Protein AF-A0A972VXJ0-F1 (afdb_monomer)

pLDDT: mean 79.01, std 16.5, range [31.78, 94.44]

Solvent-accessible surface area (backbone atoms only — not comparable to full-atom values): 6528 Å² total; per-residue (Å²): 138,80,80,84,69,84,74,51,69,64,49,51,53,50,19,41,52,53,30,60,73,70,53,55,96,88,59,50,73,68,57,40,50,54,49,13,53,51,47,32,51,53,54,52,52,50,54,50,52,51,54,50,53,52,52,52,51,51,52,48,52,54,50,50,65,69,56,67,58,94,70,89,78,80,77,79,70,83,84,73,54,74,72,62,70,54,49,64,59,56,55,49,54,54,52,50,53,50,52,54,52,52,52,52,53,65,73,74,107

Radius of gyration: 27.57 Å; Cα contacts (8 Å, |Δi|>4): 23; chains: 1; bounding box: 49×63×52 Å

Organism: NCBI:txid2030880

InterPro domains:
  IPR021339 Protein of unknown function DUF2956 [PF11169] (8-102)

Structure (mmCIF, N/CA/C/O backbone):
data_AF-A0A972VXJ0-F1
#
_entry.id   AF-A0A972VXJ0-F1
#
loop_
_atom_site.group_PDB
_atom_site.id
_atom_site.type_symbol
_atom_site.label_atom_id
_atom_site.label_alt_id
_atom_site.label_comp_id
_atom_site.label_asym_id
_atom_site.label_entity_id
_atom_site.label_seq_id
_atom_site.pdbx_PDB_ins_code
_atom_site.Cartn_x
_atom_site.Cartn_y
_atom_site.Cartn_z
_atom_site.occupancy
_atom_site.B_iso_or_equiv
_atom_site.auth_seq_id
_atom_site.auth_comp_id
_atom_site.auth_asym_id
_atom_site.auth_atom_id
_atom_site.pdbx_PDB_model_num
ATOM 1 N N . MET A 1 1 ? 15.886 6.151 18.769 1.00 31.78 1 MET A N 1
ATOM 2 C CA . MET A 1 1 ? 15.757 7.370 17.941 1.00 31.78 1 MET A CA 1
ATOM 3 C C . MET A 1 1 ? 14.617 7.158 16.953 1.00 31.78 1 MET A C 1
ATOM 5 O O . MET A 1 1 ? 14.837 6.585 15.895 1.00 31.78 1 MET A O 1
ATOM 9 N N . VAL A 1 2 ? 13.386 7.507 17.334 1.00 44.00 2 VAL A N 1
ATOM 10 C CA . VAL A 1 2 ? 12.228 7.457 16.427 1.00 44.00 2 VAL A CA 1
ATOM 11 C C . VAL A 1 2 ? 12.208 8.799 15.714 1.00 44.00 2 VAL A C 1
ATOM 13 O O . VAL A 1 2 ? 12.085 9.829 16.364 1.00 44.00 2 VAL A O 1
ATOM 16 N N . ALA A 1 3 ? 12.453 8.792 14.407 1.00 45.25 3 ALA A N 1
ATOM 17 C CA . ALA A 1 3 ? 12.323 9.991 13.600 1.00 45.25 3 ALA A CA 1
ATOM 18 C C . ALA A 1 3 ? 10.874 10.477 13.714 1.00 45.25 3 ALA A C 1
ATOM 20 O O . ALA A 1 3 ? 9.960 9.766 13.298 1.00 45.25 3 ALA A O 1
ATOM 21 N N . ASP A 1 4 ? 10.692 11.657 14.302 1.00 48.91 4 ASP A N 1
ATOM 22 C CA . ASP A 1 4 ? 9.473 12.455 14.230 1.00 48.91 4 ASP A CA 1
ATOM 23 C C . ASP A 1 4 ? 9.187 12.757 12.750 1.00 48.91 4 ASP A C 1
ATOM 25 O O . ASP A 1 4 ? 9.594 13.770 12.177 1.00 48.91 4 ASP A O 1
ATOM 29 N N . ASP A 1 5 ? 8.542 11.800 12.087 1.00 54.91 5 ASP A N 1
ATOM 30 C CA . ASP A 1 5 ? 7.878 12.009 10.815 1.00 54.91 5 ASP A CA 1
ATOM 31 C C . ASP A 1 5 ? 6.751 12.995 11.122 1.00 54.91 5 ASP A C 1
ATOM 33 O O . ASP A 1 5 ? 5.901 12.723 11.968 1.00 54.91 5 ASP A O 1
ATOM 37 N N . LYS A 1 6 ? 6.785 14.186 10.515 1.00 59.84 6 LYS A N 1
ATOM 38 C 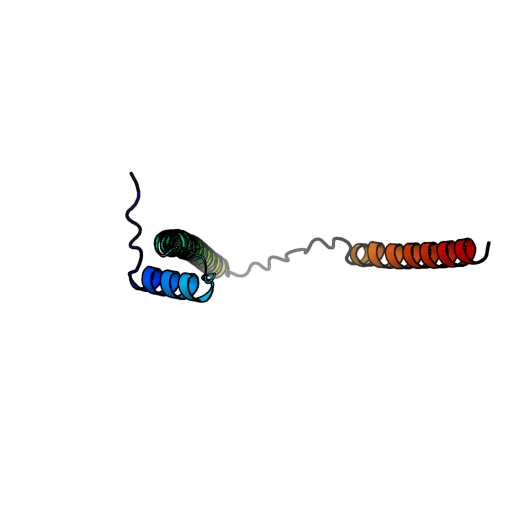CA . LYS A 1 6 ? 5.699 15.171 10.600 1.00 59.84 6 LYS A CA 1
ATOM 39 C C . LYS A 1 6 ? 4.436 14.542 10.018 1.00 59.84 6 LYS A C 1
ATOM 41 O O . LYS A 1 6 ? 4.105 14.746 8.848 1.00 59.84 6 LYS A O 1
ATOM 46 N N . ILE A 1 7 ? 3.732 13.773 10.833 1.00 63.41 7 ILE A N 1
ATOM 47 C CA . ILE A 1 7 ? 2.461 13.205 10.450 1.00 63.41 7 ILE A CA 1
ATOM 48 C C . ILE A 1 7 ? 1.493 14.381 10.355 1.00 63.41 7 ILE A C 1
ATOM 50 O O . ILE A 1 7 ? 1.233 15.090 11.329 1.00 63.41 7 ILE A O 1
ATOM 54 N N . SER A 1 8 ? 1.044 14.662 9.133 1.00 75.25 8 SER A N 1
ATOM 55 C CA . SER A 1 8 ? 0.134 15.775 8.891 1.00 75.25 8 SER A CA 1
ATOM 56 C C . SER A 1 8 ? -1.173 15.514 9.631 1.00 75.25 8 SER A C 1
ATOM 58 O O . SER A 1 8 ? -1.749 14.430 9.509 1.00 75.25 8 SER A O 1
ATOM 60 N N . LYS A 1 9 ? -1.677 16.526 10.347 1.00 83.19 9 LYS A N 1
ATOM 61 C CA . LYS A 1 9 ? -3.001 16.491 10.992 1.00 83.19 9 LYS A CA 1
ATOM 62 C C . LYS A 1 9 ? -4.096 16.093 9.998 1.00 83.19 9 LYS A C 1
ATOM 64 O O . LYS A 1 9 ? -5.047 15.417 10.367 1.00 83.19 9 LYS A O 1
ATOM 69 N N . GLU A 1 10 ? -3.924 16.452 8.730 1.00 86.12 10 GLU A N 1
ATOM 70 C CA . GLU A 1 10 ? -4.814 16.054 7.638 1.00 86.12 10 GLU A CA 1
ATOM 71 C C . GLU A 1 10 ? -4.863 14.533 7.461 1.00 86.12 10 GLU A C 1
ATOM 73 O O . GLU A 1 10 ? -5.946 13.966 7.369 1.00 86.12 10 GLU A O 1
ATOM 78 N N . SER A 1 11 ? -3.708 13.860 7.509 1.00 86.00 11 SER A N 1
ATOM 79 C CA . SER A 1 11 ? -3.621 12.403 7.362 1.00 86.00 11 SER A CA 1
ATOM 80 C C . SER A 1 11 ? -4.276 11.677 8.538 1.00 86.00 11 SER A C 1
ATOM 82 O O . SER A 1 11 ? -4.873 10.623 8.342 1.00 86.00 11 SER A O 1
ATOM 84 N N . GLN A 1 12 ? -4.216 12.252 9.744 1.00 88.31 12 GLN A N 1
ATOM 85 C CA . GLN A 1 12 ? -4.929 11.740 10.922 1.00 88.31 12 GLN A CA 1
ATOM 86 C C . GLN A 1 12 ? -6.442 11.879 10.782 1.00 88.31 12 GLN A C 1
ATOM 88 O O . GLN A 1 12 ? -7.186 10.947 11.086 1.00 88.31 12 GLN A O 1
ATOM 93 N N . ILE A 1 13 ? -6.905 13.042 10.319 1.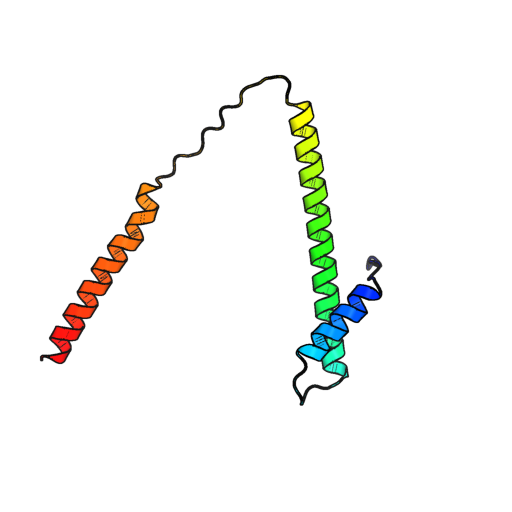00 91.19 13 ILE A N 1
ATOM 94 C CA . ILE A 1 13 ? -8.331 13.315 10.114 1.00 91.19 13 ILE A CA 1
ATOM 95 C C . ILE A 1 13 ? -8.893 12.386 9.035 1.00 91.19 13 ILE A C 1
ATOM 97 O O . ILE A 1 13 ? -9.960 11.799 9.218 1.00 91.19 13 ILE A O 1
ATOM 101 N N . GLU A 1 14 ? -8.163 12.215 7.936 1.00 90.81 14 GLU A N 1
ATOM 102 C CA . GLU A 1 14 ? -8.547 11.338 6.835 1.00 90.81 14 GLU A CA 1
ATOM 103 C C . GLU A 1 14 ? -8.554 9.867 7.267 1.00 90.81 14 GLU A C 1
ATOM 105 O O . GLU A 1 14 ? -9.552 9.176 7.064 1.00 90.81 14 GLU A O 1
ATOM 110 N N . ALA A 1 15 ? -7.518 9.411 7.978 1.00 93.00 15 ALA A N 1
ATOM 111 C CA . ALA A 1 15 ? -7.466 8.059 8.525 1.00 93.00 15 ALA A CA 1
ATOM 112 C C . ALA A 1 15 ? -8.614 7.780 9.510 1.00 93.00 15 ALA A C 1
ATOM 114 O O . ALA A 1 15 ? -9.235 6.719 9.452 1.00 93.00 15 ALA A O 1
ATOM 115 N N . LEU A 1 16 ? -8.957 8.742 10.376 1.00 92.75 16 LEU A N 1
ATOM 116 C CA . LEU A 1 16 ? -10.105 8.637 11.282 1.00 92.75 16 LEU A CA 1
ATOM 117 C C . LEU A 1 16 ? -11.438 8.602 10.531 1.00 92.75 16 LEU A C 1
ATOM 119 O O . LEU A 1 16 ? -12.329 7.848 10.920 1.00 92.75 16 LEU A O 1
ATOM 123 N N . LYS A 1 17 ? -11.595 9.398 9.469 1.00 93.62 17 LYS A N 1
ATOM 124 C CA . LYS A 1 17 ? -12.800 9.400 8.630 1.00 93.62 17 LYS A CA 1
ATOM 125 C C . LYS A 1 17 ? -12.988 8.049 7.943 1.00 93.62 17 LYS A C 1
ATOM 127 O O . LYS A 1 17 ? -14.086 7.499 7.987 1.00 93.62 17 LYS A O 1
ATOM 132 N N . ILE A 1 18 ? -11.915 7.497 7.378 1.00 92.19 18 ILE A N 1
ATOM 133 C CA . ILE A 1 18 ? -11.925 6.180 6.733 1.00 92.19 18 ILE A CA 1
ATOM 134 C C . ILE A 1 18 ? -12.232 5.092 7.768 1.00 92.19 18 ILE A C 1
ATOM 136 O O . ILE A 1 18 ? -13.158 4.308 7.570 1.00 92.19 18 ILE A O 1
ATOM 140 N N . ALA A 1 19 ? -11.543 5.088 8.913 1.00 92.56 19 ALA A N 1
ATOM 141 C CA . ALA A 1 19 ? -11.785 4.113 9.976 1.00 92.56 19 ALA A CA 1
ATOM 142 C C . ALA A 1 19 ? -13.237 4.149 10.480 1.00 92.56 19 ALA A C 1
ATOM 144 O O . ALA A 1 19 ? -13.847 3.099 10.654 1.00 92.56 19 ALA A O 1
ATOM 145 N N . ARG A 1 20 ? -13.819 5.345 10.650 1.00 90.81 20 ARG A N 1
ATOM 146 C CA . ARG A 1 20 ? -15.235 5.509 11.020 1.00 90.81 20 ARG A CA 1
ATOM 147 C C . ARG A 1 20 ? -16.192 5.034 9.931 1.00 90.81 20 ARG A C 1
ATOM 149 O O . ARG A 1 20 ? -17.228 4.475 10.260 1.00 90.81 20 ARG A O 1
ATOM 156 N N . SER A 1 21 ? -15.861 5.232 8.656 1.00 91.12 21 SER A N 1
ATOM 157 C CA . SER A 1 21 ? -16.710 4.775 7.546 1.00 91.12 21 SER A CA 1
ATOM 158 C C . SER A 1 21 ? -16.789 3.249 7.422 1.00 91.12 21 SER A C 1
ATOM 160 O O . SER A 1 21 ? -17.791 2.731 6.94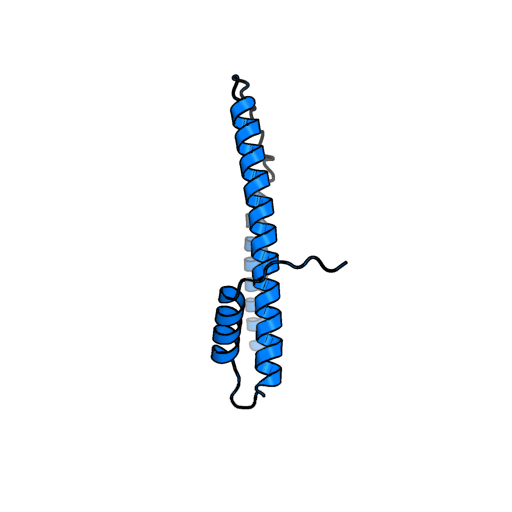6 1.00 91.12 21 SER A O 1
ATOM 162 N N . ILE A 1 22 ? -15.758 2.532 7.884 1.00 90.75 22 ILE A N 1
ATOM 163 C CA . ILE A 1 22 ? -15.673 1.060 7.852 1.00 90.75 22 ILE A CA 1
ATOM 164 C C . ILE A 1 22 ? -16.083 0.450 9.211 1.00 90.75 22 ILE A C 1
ATOM 166 O O . ILE A 1 22 ? -16.153 -0.771 9.367 1.00 90.75 22 ILE A O 1
ATOM 170 N N . GLN A 1 23 ? -16.356 1.293 10.211 1.00 90.06 23 GLN A N 1
ATOM 171 C CA . GLN A 1 23 ? -16.618 0.872 11.580 1.00 90.06 23 GLN A CA 1
ATOM 172 C C . GLN A 1 23 ? -17.836 -0.057 11.642 1.00 90.06 23 GLN A C 1
ATOM 174 O O . GLN A 1 23 ? -18.927 0.272 11.175 1.00 90.06 23 GLN A O 1
ATOM 179 N N . ARG A 1 24 ? -17.659 -1.226 12.265 1.00 90.69 24 ARG A N 1
ATOM 180 C CA . ARG A 1 24 ? -18.769 -2.143 12.561 1.00 90.69 24 ARG A CA 1
ATOM 181 C C . ARG A 1 24 ? -19.605 -1.558 13.709 1.00 90.69 24 ARG A C 1
ATOM 183 O O . ARG A 1 24 ? -19.017 -0.980 14.624 1.00 90.69 24 ARG A O 1
ATOM 190 N N . PRO A 1 25 ? -20.935 -1.744 13.729 1.00 84.06 25 PRO A N 1
ATOM 191 C CA . PRO A 1 25 ? -21.799 -1.184 14.775 1.00 84.06 25 PRO A CA 1
ATOM 192 C C . PRO A 1 25 ? -21.401 -1.605 16.200 1.00 84.06 25 PRO A C 1
ATOM 194 O O . PRO A 1 25 ? -21.599 -0.841 17.138 1.00 84.06 25 PRO A O 1
ATOM 197 N N . GLU A 1 26 ? -20.758 -2.763 16.363 1.00 88.62 26 GLU A N 1
ATOM 198 C CA . GLU A 1 26 ? -20.289 -3.265 17.665 1.00 88.62 26 GLU A CA 1
ATOM 199 C C . GLU A 1 26 ? -18.856 -2.830 18.038 1.00 88.62 26 GLU A C 1
ATOM 201 O O . GLU A 1 26 ? -18.327 -3.196 19.087 1.00 88.62 26 GLU A O 1
ATOM 206 N N . GLN A 1 27 ? -18.183 -2.046 17.191 1.00 86.50 27 GLN A N 1
ATOM 207 C CA . GLN A 1 27 ? -16.783 -1.674 17.391 1.00 86.50 27 GLN A CA 1
ATOM 208 C C . GLN A 1 27 ? -16.625 -0.509 18.378 1.00 86.50 27 GLN A C 1
ATOM 210 O O . GLN A 1 27 ? -17.251 0.545 18.244 1.00 86.50 27 GLN A O 1
ATOM 215 N N . THR A 1 28 ? -15.701 -0.652 19.335 1.00 91.06 28 THR A N 1
ATOM 216 C CA . THR A 1 28 ? -15.402 0.405 20.314 1.00 91.06 28 THR A CA 1
ATOM 217 C C . THR A 1 28 ? -14.666 1.594 19.683 1.00 91.06 28 THR A C 1
ATOM 219 O O . THR A 1 28 ? -13.886 1.466 18.731 1.00 91.06 28 THR A O 1
ATOM 222 N N . LYS A 1 29 ? -14.847 2.790 20.264 1.00 87.56 29 LYS A N 1
ATOM 223 C CA . LYS A 1 29 ? -14.130 4.009 19.837 1.00 87.56 29 LYS A CA 1
ATOM 224 C C . LYS A 1 29 ? -12.607 3.854 19.939 1.00 87.56 29 LYS A C 1
ATOM 226 O O . LYS A 1 29 ? -11.884 4.379 19.096 1.00 87.56 29 LYS A O 1
ATOM 231 N N . ALA A 1 30 ? -12.127 3.112 20.941 1.00 89.94 30 ALA A N 1
ATOM 232 C CA . ALA A 1 30 ? -10.708 2.811 21.115 1.00 89.94 30 ALA A CA 1
ATOM 233 C C . ALA A 1 30 ? -10.162 1.944 19.967 1.00 89.94 30 ALA A C 1
ATOM 235 O O . ALA A 1 30 ? -9.130 2.282 19.392 1.00 89.94 30 ALA A O 1
ATOM 236 N N . GLN A 1 31 ? -10.885 0.893 19.564 1.00 89.44 31 GLN A N 1
ATOM 237 C CA . GLN A 1 31 ? -10.494 0.064 18.416 1.00 89.44 31 GLN A CA 1
ATOM 238 C C . GLN A 1 31 ? -10.516 0.845 17.103 1.00 89.44 31 GLN A C 1
ATOM 240 O O . GLN A 1 31 ? -9.580 0.746 16.318 1.00 89.44 31 GLN A O 1
ATOM 245 N N . THR A 1 32 ? -11.529 1.683 16.889 1.00 92.44 32 THR A N 1
ATOM 246 C CA . THR A 1 32 ? -11.598 2.536 15.689 1.00 92.44 32 THR A CA 1
ATOM 247 C C . THR A 1 32 ? -10.394 3.484 15.614 1.00 92.44 32 THR A C 1
ATOM 249 O O . THR A 1 32 ? -9.842 3.717 14.541 1.00 92.44 32 THR A O 1
ATOM 252 N N . ARG A 1 33 ? -9.927 3.991 16.765 1.00 91.44 33 ARG A N 1
ATOM 253 C CA . ARG A 1 33 ? -8.721 4.827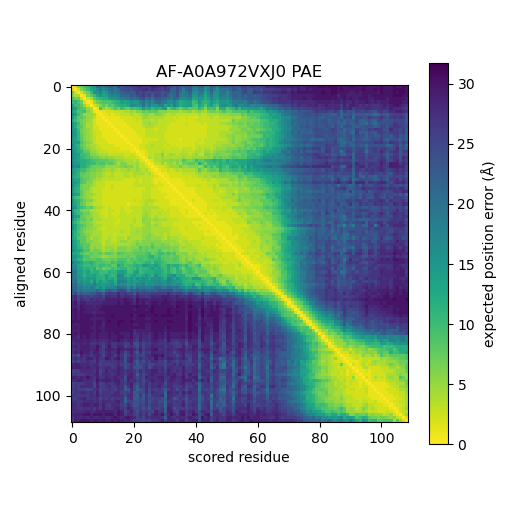 16.852 1.00 91.44 33 ARG A CA 1
ATOM 254 C C . ARG A 1 33 ? -7.437 4.042 16.563 1.00 91.44 33 ARG A C 1
ATOM 256 O O . ARG A 1 33 ? -6.560 4.584 15.901 1.00 91.44 33 ARG A O 1
ATOM 263 N N . LEU A 1 34 ? -7.336 2.786 17.002 1.00 93.44 34 LEU A N 1
ATOM 264 C CA . LEU A 1 34 ? -6.214 1.901 16.651 1.00 93.44 34 LEU A CA 1
ATOM 265 C C . LEU A 1 34 ? -6.172 1.605 15.146 1.00 93.44 34 LEU A C 1
ATOM 267 O O . LEU A 1 34 ? -5.105 1.659 14.538 1.00 93.44 34 LEU A O 1
ATOM 271 N N . VAL A 1 35 ? -7.331 1.368 14.527 1.00 92.56 35 VAL A N 1
ATOM 272 C CA . VAL A 1 35 ? -7.435 1.193 13.069 1.00 92.56 35 VAL A CA 1
ATOM 273 C C . VAL A 1 35 ? -6.997 2.465 12.342 1.00 92.56 35 VAL A C 1
ATOM 275 O O . VAL A 1 35 ? -6.199 2.392 11.411 1.00 92.56 35 VAL A O 1
ATOM 278 N N . ALA A 1 36 ? -7.442 3.638 12.802 1.00 93.12 36 ALA A N 1
ATOM 279 C CA . ALA A 1 36 ? -7.020 4.915 12.232 1.00 93.12 36 ALA A CA 1
ATOM 280 C C . ALA A 1 36 ? -5.499 5.123 12.322 1.00 93.12 36 ALA A C 1
ATOM 282 O O . ALA A 1 36 ? -4.891 5.523 11.336 1.00 93.12 36 ALA A O 1
ATOM 283 N N . GLN A 1 37 ? -4.866 4.776 13.449 1.00 92.75 37 GLN A N 1
ATOM 284 C CA . GLN A 1 37 ? -3.403 4.836 13.587 1.00 92.75 37 GLN A CA 1
ATOM 285 C C . GLN A 1 37 ? -2.677 3.902 12.607 1.00 92.75 37 GLN A C 1
ATOM 287 O O . GLN A 1 37 ? -1.604 4.241 12.108 1.00 92.75 37 GLN A O 1
ATOM 292 N N . GLY A 1 38 ? -3.244 2.728 12.318 1.00 93.00 38 GLY A N 1
ATOM 293 C CA . GLY A 1 38 ? -2.708 1.819 11.304 1.00 93.00 38 GLY A CA 1
ATOM 294 C C . GLY A 1 38 ? -2.785 2.409 9.894 1.00 93.00 38 GLY A C 1
ATOM 295 O O . GLY A 1 38 ? -1.792 2.410 9.169 1.00 93.00 38 GLY A O 1
ATOM 296 N N . ILE A 1 39 ? -3.941 2.971 9.528 1.00 91.94 39 ILE A N 1
ATOM 297 C CA . ILE A 1 39 ? -4.153 3.626 8.226 1.00 91.94 39 ILE A CA 1
ATOM 298 C C . ILE A 1 39 ? -3.221 4.836 8.071 1.00 91.94 39 ILE A C 1
ATOM 300 O O . ILE A 1 39 ? -2.594 5.008 7.030 1.00 91.94 39 ILE A O 1
ATOM 304 N N . GLU A 1 40 ? -3.079 5.640 9.121 1.00 90.06 40 GLU A N 1
ATOM 305 C CA . GLU A 1 40 ? -2.179 6.794 9.171 1.00 90.06 40 GLU A CA 1
ATOM 306 C C . GLU A 1 40 ? -0.724 6.403 8.873 1.00 90.06 40 GLU A C 1
ATOM 308 O O . GLU A 1 40 ? -0.085 7.019 8.017 1.00 90.06 40 GLU A O 1
ATOM 313 N N . LY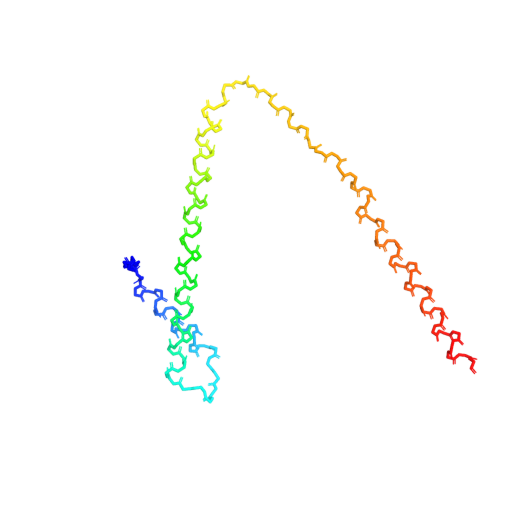S A 1 41 ? -0.220 5.342 9.519 1.00 91.31 41 LYS A N 1
ATOM 314 C CA . LYS A 1 41 ? 1.127 4.810 9.258 1.00 91.31 41 LYS A CA 1
ATOM 315 C C . LYS A 1 41 ? 1.271 4.260 7.840 1.00 91.31 41 LYS A C 1
ATOM 317 O O . LYS A 1 41 ? 2.273 4.521 7.183 1.00 91.31 41 LYS A O 1
ATOM 322 N N . GLY A 1 42 ? 0.264 3.547 7.337 1.00 91.00 42 GLY A N 1
ATOM 323 C CA . GLY A 1 42 ? 0.289 3.031 5.966 1.00 91.00 42 GLY A CA 1
ATOM 324 C C . GLY A 1 42 ? 0.386 4.149 4.922 1.00 91.00 42 GLY A C 1
ATOM 325 O O . GLY A 1 42 ? 1.182 4.067 3.984 1.00 91.00 42 GLY A O 1
ATOM 326 N N . ILE A 1 43 ? -0.373 5.235 5.109 1.00 88.38 43 ILE A N 1
ATOM 327 C CA . ILE A 1 43 ? -0.335 6.398 4.213 1.00 88.38 43 ILE A CA 1
ATOM 328 C C . ILE A 1 43 ? 1.042 7.069 4.254 1.00 88.38 43 ILE A C 1
ATOM 330 O O . ILE A 1 43 ? 1.578 7.412 3.197 1.00 88.38 43 ILE A O 1
ATOM 334 N N . SER A 1 44 ? 1.638 7.255 5.436 1.00 88.50 44 SER A N 1
ATOM 335 C CA . SER A 1 44 ? 2.947 7.910 5.553 1.00 88.50 44 SER A CA 1
ATOM 336 C C . SER A 1 44 ? 4.064 7.085 4.906 1.00 88.50 44 SER A C 1
ATOM 338 O O . SER A 1 44 ? 4.848 7.622 4.114 1.00 88.50 44 SER A O 1
ATOM 340 N N . GLU A 1 45 ? 4.089 5.775 5.150 1.00 89.69 45 GLU A N 1
ATOM 341 C CA . GLU A 1 45 ? 5.062 4.857 4.559 1.00 89.69 45 GLU A CA 1
ATOM 342 C C . GLU A 1 45 ? 4.949 4.812 3.035 1.00 89.69 45 GLU A C 1
ATOM 344 O O . GLU A 1 45 ? 5.957 4.968 2.336 1.00 89.69 45 GLU A O 1
ATOM 349 N N . TYR A 1 46 ? 3.731 4.700 2.499 1.00 91.19 46 TYR A N 1
ATOM 350 C CA . TYR A 1 46 ? 3.510 4.709 1.055 1.00 91.19 46 TYR A CA 1
ATOM 351 C C . TYR A 1 46 ? 3.984 6.021 0.416 1.00 91.19 46 TYR A C 1
ATOM 353 O O . TYR A 1 46 ? 4.714 6.023 -0.579 1.00 91.19 46 TYR A O 1
ATOM 361 N N . LYS A 1 47 ? 3.638 7.163 1.021 1.00 88.75 47 LYS A N 1
ATOM 362 C CA . LYS A 1 47 ? 4.028 8.489 0.516 1.00 88.75 47 LYS A CA 1
ATOM 363 C C . LYS A 1 47 ? 5.547 8.676 0.547 1.00 88.75 47 LYS A C 1
ATOM 365 O O . LYS A 1 47 ? 6.109 9.322 -0.341 1.00 88.75 47 LYS A O 1
ATOM 370 N N . LYS A 1 48 ? 6.229 8.097 1.538 1.00 89.50 48 LYS A N 1
ATOM 371 C CA . LYS A 1 48 ? 7.692 8.096 1.646 1.00 89.50 48 LYS A CA 1
ATOM 372 C C . LYS A 1 48 ? 8.341 7.278 0.530 1.00 89.50 48 LYS A C 1
ATOM 374 O O . LYS A 1 48 ? 9.243 7.791 -0.136 1.00 89.50 48 LYS A O 1
ATOM 379 N N . GLN A 1 49 ? 7.856 6.061 0.281 1.00 88.88 49 GLN A N 1
ATOM 380 C CA . GLN A 1 49 ? 8.345 5.213 -0.813 1.00 88.88 49 GLN A CA 1
ATOM 381 C C . GLN A 1 49 ? 8.125 5.881 -2.176 1.00 88.88 49 GLN A C 1
ATOM 383 O O . GLN A 1 49 ? 9.048 5.961 -2.986 1.00 88.88 49 GLN A O 1
ATOM 388 N N . GLN A 1 50 ? 6.947 6.469 -2.400 1.00 90.38 50 GLN A N 1
ATOM 389 C CA . GLN A 1 50 ? 6.657 7.201 -3.633 1.00 90.38 50 GLN A CA 1
ATOM 390 C C . GLN A 1 50 ? 7.605 8.384 -3.861 1.00 90.38 50 GLN A C 1
ATOM 392 O O . GLN A 1 50 ? 8.115 8.566 -4.967 1.00 90.38 50 GLN A O 1
ATOM 397 N N . LYS A 1 51 ? 7.894 9.177 -2.821 1.00 87.44 51 LYS A N 1
ATOM 398 C CA . LYS A 1 51 ? 8.860 10.283 -2.917 1.00 87.44 51 LYS A CA 1
ATOM 399 C C . LYS A 1 51 ? 10.270 9.789 -3.242 1.00 87.44 51 LYS A C 1
ATOM 401 O O . LYS A 1 51 ? 10.981 10.457 -3.991 1.00 87.44 51 LYS A O 1
ATOM 406 N N . ALA A 1 52 ? 10.681 8.646 -2.692 1.00 88.00 52 ALA A N 1
ATOM 407 C CA . ALA A 1 52 ? 11.966 8.033 -3.018 1.00 88.00 52 ALA A CA 1
ATOM 408 C C . ALA A 1 52 ? 12.024 7.623 -4.500 1.00 88.00 52 ALA A C 1
ATOM 410 O O . ALA A 1 52 ? 12.925 8.062 -5.214 1.00 88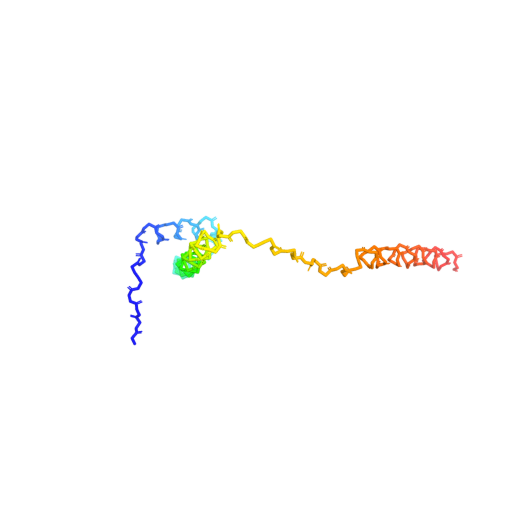.00 52 ALA A O 1
ATOM 411 N N . LEU A 1 53 ? 11.003 6.913 -4.991 1.00 87.56 53 LEU A N 1
ATOM 412 C CA . LEU A 1 53 ? 10.890 6.510 -6.398 1.00 87.56 53 LEU A CA 1
ATOM 413 C C . LEU A 1 53 ? 10.863 7.710 -7.355 1.00 87.56 53 LEU A C 1
ATOM 415 O O . LEU A 1 53 ? 11.510 7.690 -8.402 1.00 87.56 53 LEU A O 1
ATOM 419 N N . ALA A 1 54 ? 10.150 8.783 -7.004 1.00 87.00 54 ALA A N 1
ATOM 420 C CA . ALA A 1 54 ? 10.114 10.005 -7.805 1.00 87.00 54 ALA A CA 1
ATOM 421 C C . ALA A 1 54 ? 11.510 10.632 -7.954 1.00 87.00 54 ALA A C 1
ATOM 423 O O . ALA A 1 54 ? 11.887 11.056 -9.046 1.00 87.00 54 ALA A O 1
ATOM 424 N N . ARG A 1 55 ? 12.312 10.636 -6.882 1.00 84.88 55 ARG A N 1
ATOM 425 C CA . ARG A 1 55 ? 13.696 11.135 -6.913 1.00 84.88 55 ARG A CA 1
ATOM 426 C C . ARG A 1 55 ? 14.614 10.242 -7.738 1.00 84.88 55 ARG A C 1
ATOM 428 O O . ARG A 1 55 ? 15.479 10.754 -8.440 1.00 84.88 55 ARG A O 1
ATOM 435 N N . GLU A 1 56 ? 14.448 8.926 -7.667 1.00 84.44 56 GLU A N 1
ATOM 436 C CA . GLU A 1 56 ? 15.212 7.996 -8.504 1.00 84.44 56 GLU A CA 1
ATOM 437 C C . GLU A 1 56 ? 14.882 8.163 -9.985 1.00 84.44 56 GLU A C 1
ATOM 439 O O . GLU A 1 56 ? 15.792 8.235 -10.811 1.00 84.44 56 GLU A O 1
ATOM 444 N N . ARG A 1 57 ? 13.597 8.328 -10.321 1.00 81.00 57 ARG A N 1
ATOM 445 C CA . ARG A 1 57 ? 13.161 8.629 -11.689 1.00 81.00 57 ARG A CA 1
ATOM 446 C C . ARG A 1 57 ? 13.705 9.963 -12.186 1.00 81.00 57 ARG A C 1
ATOM 448 O O . ARG A 1 57 ? 14.158 10.030 -13.323 1.00 81.00 57 ARG A O 1
ATOM 455 N N . ASP A 1 58 ? 13.703 11.004 -11.357 1.00 83.31 58 ASP A N 1
ATOM 456 C CA . ASP A 1 58 ? 14.286 12.301 -11.722 1.00 83.31 58 ASP A CA 1
ATOM 457 C C . ASP A 1 58 ? 15.805 12.199 -11.952 1.00 83.31 58 ASP A C 1
ATOM 459 O O . ASP A 1 58 ? 16.328 12.695 -12.951 1.00 83.31 58 ASP A O 1
ATOM 463 N N . LYS A 1 59 ? 16.522 11.459 -11.093 1.00 84.06 59 LYS A N 1
ATOM 464 C CA . LYS A 1 59 ? 17.951 11.160 -11.285 1.00 84.06 59 LYS A CA 1
ATOM 465 C C . LYS A 1 59 ? 18.201 10.390 -12.581 1.00 84.06 59 LYS A C 1
ATOM 467 O O . LYS A 1 59 ? 19.133 10.729 -13.304 1.00 84.06 59 LYS A O 1
ATOM 472 N N . ALA A 1 60 ? 17.390 9.377 -12.881 1.00 79.00 60 ALA A N 1
ATOM 473 C CA . ALA A 1 60 ? 17.502 8.602 -14.113 1.00 79.00 60 ALA A CA 1
ATOM 474 C C . ALA A 1 60 ? 17.268 9.483 -15.347 1.00 79.00 60 ALA A C 1
ATOM 476 O O . ALA A 1 60 ? 18.102 9.479 -16.244 1.00 79.00 60 ALA A O 1
ATOM 477 N N . ARG A 1 61 ? 16.218 10.317 -15.345 1.00 76.38 61 ARG A N 1
ATOM 478 C CA . ARG A 1 61 ? 15.930 11.276 -16.427 1.00 76.38 61 ARG A CA 1
ATOM 479 C C . ARG A 1 61 ? 17.075 12.260 -16.654 1.00 76.38 61 ARG A C 1
ATOM 481 O O . ARG A 1 61 ? 17.441 12.525 -17.794 1.00 76.38 61 ARG A O 1
ATOM 488 N N . LYS A 1 62 ? 17.683 12.771 -15.581 1.00 77.19 62 LYS A N 1
ATOM 489 C CA . LYS A 1 62 ? 18.854 13.659 -15.673 1.00 77.19 62 LYS A CA 1
ATOM 490 C C . LYS A 1 62 ? 20.093 12.939 -16.207 1.00 77.19 62 LYS A C 1
ATOM 492 O O . LYS A 1 62 ? 20.846 13.533 -16.969 1.00 77.19 62 LYS A O 1
ATOM 497 N N . LYS A 1 63 ? 20.305 11.672 -15.840 1.00 74.88 63 LYS A N 1
ATOM 498 C CA . LYS A 1 63 ? 21.398 10.847 -16.380 1.00 74.88 63 LYS A CA 1
ATOM 499 C C . LYS A 1 63 ? 21.194 10.543 -17.862 1.00 74.88 63 LYS A C 1
ATOM 501 O O . LYS A 1 63 ? 22.129 10.718 -18.629 1.00 74.88 63 LYS A O 1
ATOM 506 N N . THR A 1 64 ? 19.983 10.168 -18.275 1.00 68.38 64 THR A N 1
ATOM 507 C CA . THR A 1 64 ? 19.672 9.915 -19.689 1.00 68.38 64 THR A CA 1
ATOM 508 C C . THR A 1 64 ? 19.748 11.189 -20.520 1.00 68.38 64 THR A C 1
ATOM 510 O O . THR A 1 64 ? 20.279 11.147 -21.616 1.00 68.38 64 THR A O 1
ATOM 513 N N . ALA A 1 65 ? 19.300 12.335 -19.997 1.00 69.38 65 ALA A N 1
ATOM 514 C CA . ALA A 1 65 ? 19.436 13.618 -20.689 1.00 69.38 65 ALA A CA 1
ATOM 515 C C . ALA A 1 65 ? 20.907 14.043 -20.856 1.00 69.38 65 ALA A C 1
ATOM 517 O O . ALA A 1 65 ? 21.260 14.622 -21.874 1.00 69.38 65 ALA A O 1
ATOM 518 N N . LYS A 1 66 ? 21.780 13.721 -19.890 1.00 63.31 66 LYS A N 1
ATOM 519 C CA . LYS A 1 66 ? 23.233 13.938 -20.017 1.00 63.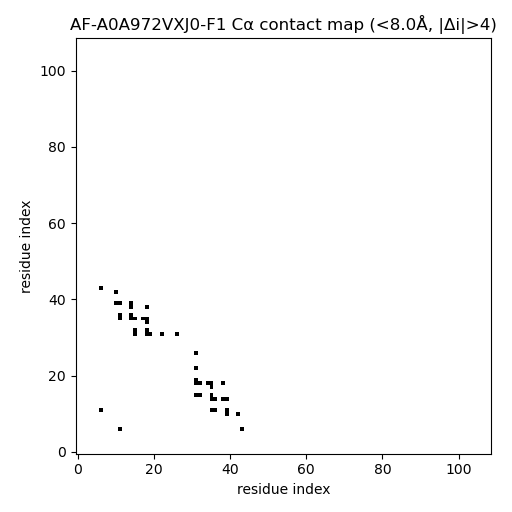31 66 LYS A CA 1
ATOM 520 C C . LYS A 1 66 ? 23.928 12.920 -20.929 1.00 63.31 66 LYS A C 1
ATOM 522 O O . LYS A 1 66 ? 24.974 13.238 -21.474 1.00 63.31 66 LYS A O 1
ATOM 527 N N . ALA A 1 67 ? 23.362 11.723 -21.077 1.00 60.00 67 ALA A N 1
ATOM 528 C CA . ALA A 1 67 ? 23.882 10.657 -21.933 1.00 60.00 67 ALA A CA 1
ATOM 529 C C . ALA A 1 67 ? 23.346 10.707 -23.377 1.00 60.00 67 ALA A C 1
ATOM 531 O O . ALA A 1 67 ? 23.783 9.914 -24.193 1.00 60.00 67 ALA A O 1
ATOM 532 N N . GLN A 1 68 ? 22.437 11.631 -23.716 1.00 52.50 68 GLN A N 1
ATOM 533 C CA . GLN A 1 68 ? 21.962 11.873 -25.089 1.00 52.50 68 GLN A CA 1
ATOM 534 C C . GLN A 1 68 ? 22.922 12.767 -25.907 1.00 52.50 68 GLN A C 1
ATOM 536 O O . GLN A 1 68 ? 22.490 13.601 -26.698 1.00 52.50 68 GLN A O 1
ATOM 541 N N . ALA A 1 69 ? 24.235 12.571 -25.752 1.00 49.59 69 ALA A N 1
ATOM 542 C CA . ALA A 1 69 ? 25.117 12.617 -26.919 1.00 49.59 69 ALA A CA 1
ATOM 543 C C . ALA A 1 69 ? 24.895 11.285 -27.668 1.00 49.59 69 ALA A C 1
ATOM 545 O O . ALA A 1 69 ? 24.684 10.270 -27.007 1.00 49.59 69 ALA A O 1
ATOM 546 N N . PRO A 1 70 ? 24.809 11.264 -29.006 1.00 48.56 70 PRO A N 1
ATOM 547 C CA . PRO A 1 70 ? 24.104 10.208 -29.714 1.00 48.56 70 PRO A CA 1
ATOM 548 C C . PRO A 1 70 ? 24.920 8.918 -29.696 1.00 48.56 70 PRO A C 1
ATOM 550 O O . PRO A 1 70 ? 25.818 8.737 -30.509 1.00 48.56 70 PRO A O 1
ATOM 553 N N . GLU A 1 71 ? 24.566 7.996 -28.810 1.00 46.47 71 GLU A N 1
ATOM 554 C CA . GLU A 1 71 ? 24.895 6.593 -28.994 1.00 46.47 71 GLU A CA 1
ATOM 555 C C . GLU A 1 71 ? 23.597 5.795 -28.976 1.00 46.47 71 GLU A C 1
ATOM 557 O O . GLU A 1 71 ? 22.852 5.737 -27.994 1.00 46.47 71 GLU A O 1
ATOM 562 N N . VAL A 1 72 ? 23.279 5.283 -30.160 1.00 50.50 72 VAL A N 1
ATOM 563 C CA . VAL A 1 72 ? 22.128 4.445 -30.457 1.00 50.50 72 VAL A CA 1
ATOM 564 C C . VAL A 1 72 ? 22.344 3.106 -29.751 1.00 50.50 72 VAL A C 1
ATOM 566 O O . VAL A 1 72 ? 22.909 2.179 -30.321 1.00 50.50 72 VAL A O 1
ATOM 569 N N . ASP A 1 73 ? 21.915 3.005 -28.494 1.00 44.00 73 ASP A N 1
ATOM 570 C CA . ASP A 1 73 ? 21.882 1.735 -27.764 1.00 44.00 73 ASP A CA 1
ATOM 571 C C . ASP A 1 73 ? 20.659 0.928 -28.223 1.00 44.00 73 ASP A C 1
ATOM 573 O O . ASP A 1 73 ? 19.531 1.104 -27.745 1.00 44.00 73 ASP A O 1
ATOM 577 N N . ILE A 1 74 ? 20.885 0.062 -29.214 1.00 48.59 74 ILE A N 1
ATOM 578 C CA . ILE A 1 74 ? 19.969 -1.006 -29.616 1.00 48.59 74 ILE A CA 1
ATOM 579 C C . ILE A 1 74 ? 19.830 -1.952 -28.417 1.00 48.59 74 ILE A C 1
ATOM 581 O O . ILE A 1 74 ? 20.561 -2.932 -28.274 1.00 48.59 74 ILE A O 1
ATOM 585 N N . LYS A 1 75 ? 18.858 -1.682 -27.542 1.00 43.34 75 LYS A N 1
ATOM 586 C CA . LYS A 1 75 ? 18.446 -2.644 -26.521 1.00 43.34 75 LYS A CA 1
ATOM 587 C C . LYS A 1 75 ? 17.746 -3.816 -27.189 1.00 43.34 75 LYS A C 1
ATOM 589 O O . LYS A 1 75 ? 16.544 -3.778 -27.443 1.00 43.34 75 LYS A O 1
ATOM 594 N N . GLN A 1 76 ? 18.515 -4.870 -27.441 1.00 46.25 76 GLN A N 1
ATOM 595 C CA . GLN A 1 76 ? 17.997 -6.210 -27.674 1.00 46.25 76 GLN A CA 1
ATOM 596 C C . GLN A 1 76 ? 17.063 -6.585 -26.517 1.00 46.25 76 GLN A C 1
ATOM 598 O O . GLN A 1 76 ? 17.485 -6.856 -25.393 1.00 46.25 76 GLN A O 1
ATOM 603 N N . THR A 1 77 ? 15.765 -6.581 -26.794 1.00 43.19 77 THR A N 1
ATOM 604 C CA . THR A 1 77 ? 14.771 -7.252 -25.965 1.00 43.19 77 THR A CA 1
ATOM 605 C C . THR A 1 77 ? 15.075 -8.749 -25.992 1.00 43.19 77 THR A C 1
ATOM 607 O O . THR A 1 77 ? 15.184 -9.300 -27.095 1.00 43.19 77 THR A O 1
ATOM 610 N N . PRO A 1 78 ? 15.191 -9.447 -24.847 1.00 49.12 78 PRO A N 1
ATOM 611 C CA . PRO A 1 78 ? 15.240 -10.897 -24.878 1.00 49.12 78 PRO A CA 1
ATOM 612 C C . PRO A 1 78 ? 13.917 -11.374 -25.477 1.00 49.12 78 PRO A C 1
ATOM 614 O O . PRO A 1 78 ? 12.844 -11.175 -24.907 1.00 49.12 78 PRO A O 1
ATOM 617 N N . THR A 1 79 ? 13.995 -11.955 -26.673 1.00 54.22 79 THR A N 1
ATOM 618 C CA . THR A 1 79 ? 12.887 -12.648 -27.334 1.00 54.22 79 THR A CA 1
ATOM 619 C C . THR A 1 79 ? 12.659 -13.950 -26.573 1.00 54.22 79 THR A C 1
ATOM 621 O O . THR A 1 79 ? 12.971 -15.039 -27.044 1.00 54.22 79 THR A O 1
ATOM 624 N N . THR A 1 80 ? 12.168 -13.855 -25.339 1.00 57.78 80 THR A N 1
ATOM 625 C CA . THR A 1 80 ? 11.750 -15.029 -24.581 1.00 57.78 80 THR A CA 1
ATOM 626 C C . THR A 1 80 ? 10.338 -15.363 -25.025 1.00 57.78 80 THR A C 1
ATOM 628 O O . THR A 1 80 ? 9.356 -14.939 -24.428 1.00 57.78 80 THR A O 1
ATOM 631 N N . ALA A 1 81 ? 10.272 -16.074 -26.150 1.00 61.78 81 ALA A N 1
ATOM 632 C CA . ALA A 1 81 ? 9.215 -17.004 -26.513 1.00 61.78 81 ALA A CA 1
ATOM 633 C C . ALA A 1 81 ? 7.788 -16.597 -26.090 1.00 61.78 81 ALA A C 1
ATOM 635 O O . ALA A 1 81 ? 7.135 -17.288 -25.310 1.00 61.78 81 ALA A O 1
ATOM 636 N N . THR A 1 82 ? 7.249 -15.530 -26.687 1.00 61.47 82 THR A N 1
ATOM 637 C CA . THR A 1 82 ? 5.807 -15.213 -26.637 1.00 61.47 82 THR A CA 1
ATOM 638 C C . THR A 1 82 ? 4.938 -16.419 -27.035 1.00 61.47 82 THR A C 1
ATOM 640 O O . THR A 1 82 ? 3.810 -16.562 -26.578 1.00 61.47 82 THR A O 1
ATOM 643 N N . TRP A 1 83 ? 5.494 -17.347 -27.818 1.00 61.00 83 TRP A N 1
ATOM 644 C CA . TRP A 1 83 ? 4.877 -18.619 -28.198 1.00 61.00 83 TRP A CA 1
ATOM 645 C C . TRP A 1 83 ? 4.654 -19.603 -27.036 1.00 61.00 83 TRP A C 1
ATOM 647 O O . TRP A 1 83 ? 3.720 -20.398 -27.091 1.00 61.00 83 TRP A O 1
ATOM 657 N N . LEU A 1 84 ? 5.449 -19.541 -25.961 1.00 65.44 84 LEU A N 1
ATOM 658 C CA . LEU A 1 84 ? 5.263 -20.403 -24.785 1.00 65.44 84 LEU A CA 1
ATOM 659 C C . LEU A 1 84 ? 4.175 -19.882 -23.834 1.00 65.44 84 LEU A C 1
ATOM 661 O O . LEU A 1 84 ? 3.657 -20.652 -23.031 1.00 65.44 84 LEU A O 1
ATOM 665 N N . ILE A 1 85 ? 3.772 -18.609 -23.951 1.00 74.69 85 ILE A N 1
ATOM 666 C CA . ILE A 1 85 ? 2.689 -18.017 -23.144 1.00 74.69 85 ILE A CA 1
ATOM 667 C C . ILE A 1 85 ? 1.317 -18.606 -23.508 1.00 74.69 85 ILE A C 1
ATOM 669 O O . ILE A 1 85 ? 0.463 -18.725 -22.633 1.00 74.69 85 ILE A O 1
ATOM 673 N N . GLY A 1 86 ? 1.103 -19.018 -24.764 1.00 76.62 86 GLY A N 1
ATOM 674 C CA . GLY A 1 86 ? -0.158 -19.631 -25.212 1.00 76.62 86 GLY A CA 1
ATOM 675 C C . GLY A 1 86 ? -0.270 -21.134 -24.929 1.00 76.62 86 GLY A C 1
ATOM 676 O O . GLY A 1 86 ? -1.376 -21.667 -24.842 1.00 76.62 86 GLY A O 1
ATOM 677 N N . LEU A 1 87 ? 0.862 -21.816 -24.736 1.00 82.50 87 LEU A N 1
ATOM 678 C CA . LEU A 1 87 ? 0.925 -23.261 -24.514 1.00 82.50 87 LEU A CA 1
ATOM 679 C C . LEU A 1 87 ? 0.129 -23.753 -23.283 1.00 82.50 87 LEU A C 1
ATOM 681 O O . LEU A 1 87 ? -0.628 -24.716 -23.431 1.00 82.50 87 LEU A O 1
ATOM 685 N N . PRO A 1 88 ? 0.210 -23.118 -22.091 1.00 83.12 88 PRO A N 1
ATOM 686 C CA . PRO A 1 88 ? -0.550 -23.581 -20.928 1.00 83.12 88 PRO A CA 1
ATOM 687 C C . PRO A 1 88 ? -2.067 -23.439 -21.107 1.00 83.12 88 PRO A C 1
ATOM 689 O O . PRO A 1 88 ? -2.816 -24.251 -20.572 1.00 83.12 88 PRO A O 1
ATOM 692 N N . TRP A 1 89 ? -2.535 -22.465 -21.895 1.00 89.75 89 TRP A N 1
ATOM 693 C CA . TRP A 1 89 ? -3.965 -22.257 -22.145 1.00 89.75 89 TRP A CA 1
ATOM 694 C C . TRP A 1 89 ? -4.556 -23.364 -23.022 1.00 89.75 89 TRP A C 1
ATOM 696 O O . TRP A 1 89 ? -5.640 -23.865 -22.733 1.00 89.75 89 TRP A O 1
ATOM 706 N N . VAL A 1 90 ? -3.823 -23.803 -24.050 1.00 87.75 90 VAL A N 1
ATOM 707 C CA . VAL A 1 90 ? -4.245 -24.920 -24.914 1.00 87.75 90 VAL A CA 1
ATOM 708 C C . VAL A 1 90 ? -4.271 -26.236 -24.133 1.00 87.75 90 VAL A C 1
ATOM 710 O O . VAL A 1 90 ? -5.245 -26.985 -24.224 1.00 87.75 90 VAL A O 1
ATOM 713 N N . LEU A 1 91 ? -3.251 -26.492 -23.305 1.00 86.31 91 LEU A N 1
ATOM 714 C CA . LEU A 1 91 ? -3.204 -27.677 -22.439 1.00 86.31 91 LEU A CA 1
ATOM 715 C C . LEU A 1 91 ? -4.387 -27.721 -21.455 1.00 86.31 91 LEU A C 1
ATOM 717 O O . LEU A 1 91 ? -4.942 -28.789 -21.191 1.00 86.31 91 LEU A O 1
ATOM 721 N N . LEU A 1 92 ? -4.803 -26.555 -20.948 1.00 90.62 92 LEU A N 1
ATOM 722 C CA . LEU A 1 92 ? -5.930 -26.432 -20.026 1.00 90.62 92 LEU A CA 1
ATOM 723 C C . LEU A 1 92 ? -7.262 -26.820 -20.685 1.00 90.62 92 LEU A C 1
ATOM 725 O O . LEU A 1 92 ? -8.051 -27.555 -20.091 1.00 90.62 92 LEU A O 1
ATOM 729 N N . VAL A 1 93 ? -7.502 -26.368 -21.922 1.00 92.88 93 VAL A N 1
ATOM 730 C CA . VAL A 1 93 ? -8.729 -26.691 -22.674 1.00 92.88 93 VAL A CA 1
ATOM 731 C C . VAL A 1 93 ? -8.825 -28.193 -22.944 1.00 92.88 93 VAL A C 1
ATOM 733 O O . VAL A 1 93 ? -9.889 -28.781 -22.753 1.00 92.88 93 VAL A O 1
ATOM 7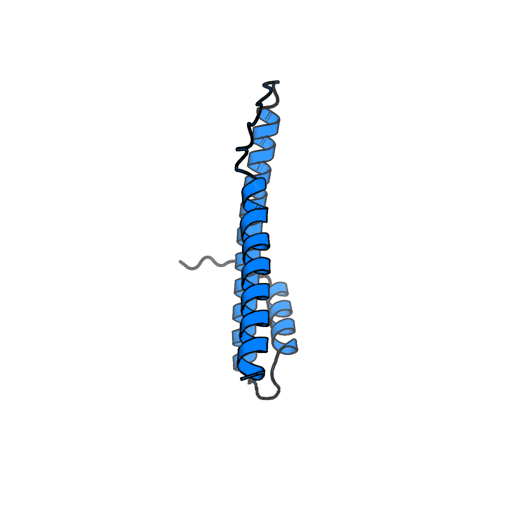36 N N . ILE A 1 94 ? -7.707 -28.826 -23.311 1.00 93.38 94 ILE A N 1
ATOM 737 C CA . ILE A 1 94 ? -7.640 -30.276 -23.546 1.00 93.38 94 ILE A CA 1
ATOM 738 C C . ILE A 1 94 ? -7.966 -31.051 -22.261 1.00 93.38 94 ILE A C 1
ATOM 740 O O . ILE A 1 94 ? -8.784 -31.972 -22.288 1.00 93.38 94 ILE A O 1
ATOM 744 N N . SER A 1 95 ? -7.382 -30.651 -21.127 1.00 94.44 95 SER A N 1
ATOM 745 C CA . SER A 1 95 ? -7.650 -31.284 -19.828 1.00 94.44 95 SER A CA 1
ATOM 746 C C . SER A 1 95 ? -9.117 -31.131 -19.404 1.00 94.44 95 SER A C 1
ATOM 748 O O . SER A 1 95 ? -9.754 -32.095 -18.979 1.00 94.44 95 SER A O 1
ATOM 750 N N . CYS A 1 96 ? -9.699 -29.944 -19.596 1.00 90.81 96 CYS A N 1
ATOM 751 C CA . CYS A 1 96 ? -11.102 -29.692 -19.272 1.00 90.81 96 CYS A CA 1
ATOM 752 C C . CYS A 1 96 ? -12.053 -30.549 -20.125 1.00 90.81 96 CYS A C 1
ATOM 754 O O . CYS A 1 96 ? -12.970 -31.172 -19.589 1.00 90.81 96 CYS A O 1
ATOM 756 N N . ALA A 1 97 ? -11.801 -30.654 -21.434 1.00 93.31 97 ALA A N 1
ATOM 757 C CA . ALA A 1 97 ? -12.583 -31.511 -22.323 1.00 93.31 97 ALA A CA 1
ATOM 758 C C . ALA A 1 97 ? -12.533 -32.9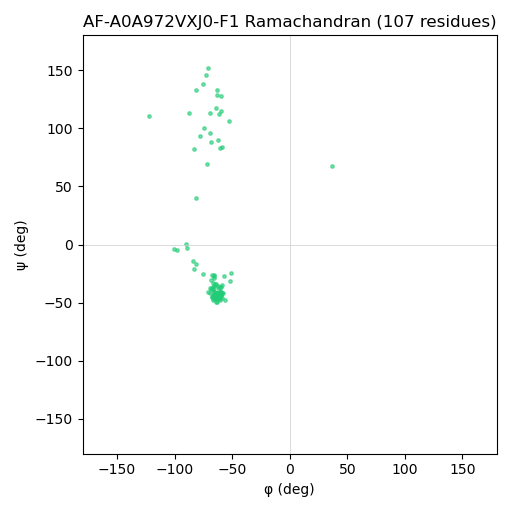85 -21.885 1.00 93.31 97 ALA A C 1
ATOM 760 O O . ALA A 1 97 ? -13.574 -33.640 -21.820 1.00 93.31 97 ALA A O 1
ATOM 761 N N . TYR A 1 98 ? -11.351 -33.484 -21.507 1.00 93.75 98 TYR A N 1
ATOM 762 C CA . TYR A 1 98 ? -11.190 -34.840 -20.983 1.00 93.75 98 TYR A CA 1
ATOM 763 C C . TYR A 1 98 ? -12.004 -35.069 -19.700 1.00 93.75 98 TYR A C 1
ATOM 765 O O . TYR A 1 98 ? -12.747 -36.046 -19.612 1.00 93.75 98 TYR A O 1
ATOM 773 N N . ILE A 1 99 ? -11.928 -34.150 -18.730 1.00 93.06 99 ILE A N 1
ATOM 774 C CA . ILE A 1 99 ? -12.676 -34.253 -17.466 1.00 93.06 99 ILE A CA 1
ATOM 775 C C . ILE A 1 99 ? -14.189 -34.249 -17.722 1.00 93.06 99 ILE A C 1
ATOM 777 O O . ILE A 1 99 ? -14.907 -35.062 -17.146 1.00 93.06 99 ILE A O 1
ATOM 781 N N . VAL A 1 100 ? -14.694 -33.385 -18.607 1.00 94.25 100 VAL A N 1
ATOM 782 C CA . VAL A 1 100 ? -16.130 -33.331 -18.936 1.00 94.25 100 VAL A CA 1
ATOM 783 C C . VAL A 1 100 ? -16.607 -34.633 -19.583 1.00 94.25 100 VAL A C 1
ATOM 785 O O . VAL A 1 100 ? -17.673 -35.134 -19.223 1.00 94.25 100 VAL A O 1
ATOM 788 N N . VAL A 1 101 ? -15.822 -35.210 -20.498 1.00 94.19 101 VAL A N 1
ATOM 789 C CA . VAL A 1 101 ? -16.133 -36.507 -21.122 1.00 94.19 101 VAL A CA 1
ATOM 790 C C . VAL A 1 101 ? -16.109 -37.632 -20.086 1.00 94.19 101 VAL A C 1
ATOM 792 O O . VAL A 1 101 ? -17.056 -38.414 -20.020 1.00 94.19 101 VAL A O 1
ATOM 795 N N . ALA A 1 102 ? -15.093 -37.677 -19.223 1.00 91.62 102 ALA A N 1
ATOM 796 C CA . ALA A 1 102 ? -14.998 -38.666 -18.153 1.00 91.62 102 ALA A CA 1
ATOM 797 C C . ALA A 1 102 ? -16.181 -38.572 -17.171 1.00 91.62 102 ALA A C 1
ATOM 799 O O . ALA A 1 102 ? -16.781 -39.588 -16.829 1.00 91.62 102 ALA A O 1
ATOM 800 N N . LEU A 1 103 ? -16.586 -37.358 -16.778 1.00 91.94 103 LEU A N 1
ATOM 801 C CA . LEU A 1 103 ? -17.758 -37.134 -15.924 1.00 91.94 103 LEU A CA 1
ATOM 802 C C . LEU A 1 103 ? -19.070 -37.535 -16.611 1.00 91.94 103 LEU A C 1
ATOM 804 O O . LEU A 1 103 ? -19.981 -38.034 -15.952 1.00 91.94 103 LEU A O 1
ATOM 808 N N . LYS A 1 104 ? -19.190 -37.325 -17.926 1.00 89.69 104 LYS A N 1
ATOM 809 C CA . LYS A 1 104 ? -20.354 -37.772 -18.704 1.00 89.69 104 LYS A CA 1
ATOM 810 C C . LYS A 1 104 ? -20.444 -39.295 -18.765 1.00 89.69 104 LYS A C 1
ATOM 812 O O . LYS A 1 104 ? -21.543 -39.815 -18.608 1.00 89.69 104 LYS A O 1
ATOM 817 N N . LEU A 1 105 ? -19.318 -39.987 -18.933 1.00 87.81 105 LEU A N 1
ATOM 818 C CA . LEU A 1 105 ? -19.257 -41.452 -18.943 1.00 87.81 105 LEU A CA 1
ATOM 819 C C . LEU A 1 105 ? -19.530 -42.047 -17.556 1.00 87.81 105 LEU A C 1
ATOM 821 O O . LEU A 1 105 ? -20.316 -42.982 -17.438 1.00 87.81 105 LEU A O 1
ATOM 825 N N . PHE A 1 106 ? -18.975 -41.448 -16.500 1.00 86.00 106 PHE A N 1
ATOM 826 C CA . PHE A 1 106 ? -19.209 -41.872 -15.117 1.00 86.00 106 PHE A CA 1
ATOM 827 C C . PHE A 1 106 ? -20.660 -41.672 -14.654 1.00 86.00 106 PHE A C 1
ATOM 829 O O . PHE A 1 106 ? -21.127 -42.370 -13.770 1.00 86.00 106 PHE A O 1
ATOM 836 N N . ARG A 1 107 ? -21.394 -40.719 -15.242 1.00 80.12 107 ARG A N 1
ATOM 837 C CA . ARG A 1 107 ? -22.830 -40.518 -14.972 1.00 80.12 107 ARG A CA 1
ATOM 838 C C . ARG A 1 107 ? -23.751 -41.422 -15.797 1.00 80.12 107 ARG A C 1
ATOM 840 O O . ARG A 1 107 ? -24.946 -41.444 -15.523 1.00 80.12 107 ARG A O 1
ATOM 847 N N . ALA A 1 108 ? -23.229 -42.055 -16.844 1.00 71.12 108 ALA A N 1
ATOM 848 C CA . ALA A 1 108 ? -23.976 -42.929 -17.747 1.00 71.12 108 ALA A CA 1
ATOM 849 C C . ALA A 1 108 ? -23.769 -44.425 -17.444 1.00 71.12 108 ALA A C 1
ATOM 851 O O . ALA A 1 108 ? -24.398 -45.258 -18.091 1.00 71.12 108 ALA A O 1
ATOM 852 N N . THR A 1 109 ? -22.896 -44.741 -16.485 1.00 70.06 109 THR A N 1
ATOM 853 C CA . THR A 1 109 ? -22.663 -46.083 -15.933 1.00 70.06 109 THR A CA 1
ATOM 854 C C . THR A 1 109 ? -23.263 -46.139 -14.536 1.00 70.06 109 THR A C 1
ATOM 856 O O . THR A 1 109 ? -23.823 -47.195 -14.182 1.00 70.06 109 THR A O 1
#

Sequence (109 aa):
MVADDKISKESQIEALKIARSIQRPEQTKAQTRLVAQGIEKGISEYKKQQKALARERDKARKKTAKAQAPEVDIKQTPTTATWLIGLPWVLLVISCAYIVVALKLFRAT

Foldseek 3Di:
DDPPPVQDPVLLVVLLVVLVVPDDPPDDPVVSSVSSVVSSVVVSVVVVVVVVVVVVVVVVVVVVVVVPPDDPPPPDDPPPPPVVVCVVVVVVVVVVVVVVVVVVVVVVD

Secondary structure (DSSP, 8-state):
--------HHHHHHHHHHHHHT--TT--HHHHHHHHHHHHHHHHHHHHHHHHHHHHHHHHHHHHHHH-SS-----------HHHHHHHHHHHHHHHHHHHHHHHHHTT-

Mean predicted aligned error: 16.56 Å